Protein AF-A0A6H1ZRB2-F1 (afdb_monomer)

Radius of gyration: 11.49 Å; Cα contacts (8 Å, |Δi|>4): 74; chains: 1; bounding box: 29×21×27 Å

Sequence (74 aa):
MAGIDKIYGTTKQYDQFKRWCKKNCPNALPYFYPRSGWQDMNDRTITNFPIEIDKWMLDNCPIEFVTNRIRKQY

Mean predicted aligned error: 5.0 Å

Structure (mmCIF, N/CA/C/O backbone):
data_AF-A0A6H1ZRB2-F1
#
_entry.id   AF-A0A6H1ZRB2-F1
#
loop_
_atom_site.group_PDB
_atom_site.id
_atom_site.type_symbol
_atom_site.label_atom_id
_atom_site.label_alt_id
_atom_site.label_comp_id
_atom_site.label_asym_id
_atom_site.label_entity_id
_atom_site.label_seq_id
_atom_site.pdbx_PDB_ins_code
_atom_site.Cartn_x
_atom_site.Cartn_y
_atom_site.Cartn_z
_atom_site.occupancy
_atom_site.B_iso_or_equiv
_atom_site.auth_seq_id
_atom_site.auth_comp_id
_atom_site.auth_asym_id
_atom_site.auth_atom_id
_atom_site.pdbx_PDB_model_num
ATOM 1 N N . MET A 1 1 ? -20.007 -1.565 -12.679 1.00 38.66 1 MET A N 1
ATOM 2 C CA . MET A 1 1 ? -19.190 -1.791 -11.468 1.00 38.66 1 MET A CA 1
ATOM 3 C C . MET A 1 1 ? -17.885 -2.434 -11.916 1.00 38.66 1 MET A C 1
ATOM 5 O O . MET A 1 1 ? -17.797 -3.651 -11.968 1.00 38.66 1 MET A O 1
ATOM 9 N N . ALA A 1 2 ? -16.931 -1.635 -12.396 1.00 37.31 2 ALA A N 1
ATOM 10 C CA . ALA A 1 2 ? -15.649 -2.166 -12.851 1.00 37.31 2 ALA A CA 1
ATOM 11 C C . ALA A 1 2 ? -14.749 -2.359 -11.625 1.00 37.31 2 ALA A C 1
ATOM 13 O O . ALA A 1 2 ? -14.614 -1.439 -10.820 1.00 37.31 2 ALA A O 1
ATOM 14 N N . GLY A 1 3 ? -14.187 -3.558 -11.461 1.00 50.06 3 GLY A N 1
ATOM 15 C CA . GLY A 1 3 ? -13.143 -3.820 -10.476 1.00 50.06 3 GLY A CA 1
ATOM 16 C C . GLY A 1 3 ? -11.917 -2.998 -10.849 1.00 50.06 3 GLY A C 1
ATOM 17 O O . GLY A 1 3 ? -11.215 -3.341 -11.791 1.00 50.06 3 GLY A O 1
ATOM 18 N N . ILE A 1 4 ? -11.728 -1.863 -10.180 1.00 49.38 4 ILE A N 1
ATOM 19 C CA . ILE A 1 4 ? -10.639 -0.931 -10.462 1.00 49.38 4 ILE A CA 1
ATOM 20 C C . ILE A 1 4 ? -9.578 -1.148 -9.394 1.00 49.38 4 ILE A C 1
ATOM 22 O O . ILE A 1 4 ? -9.792 -0.847 -8.219 1.00 49.38 4 ILE A O 1
ATOM 26 N N . ASP A 1 5 ? -8.443 -1.680 -9.827 1.00 58.47 5 ASP A N 1
ATOM 27 C CA . ASP A 1 5 ? -7.189 -1.713 -9.088 1.00 58.47 5 ASP A CA 1
ATOM 28 C C . ASP A 1 5 ? -6.960 -0.408 -8.308 1.00 58.47 5 ASP A C 1
ATOM 30 O O . ASP A 1 5 ? -6.893 0.680 -8.885 1.00 58.47 5 ASP A O 1
ATOM 34 N N . LYS A 1 6 ? -6.911 -0.504 -6.972 1.00 67.88 6 LYS A N 1
ATOM 35 C CA . LYS A 1 6 ? -7.135 0.671 -6.116 1.00 67.88 6 LYS A CA 1
ATOM 36 C C . LYS A 1 6 ? -5.936 1.582 -5.984 1.00 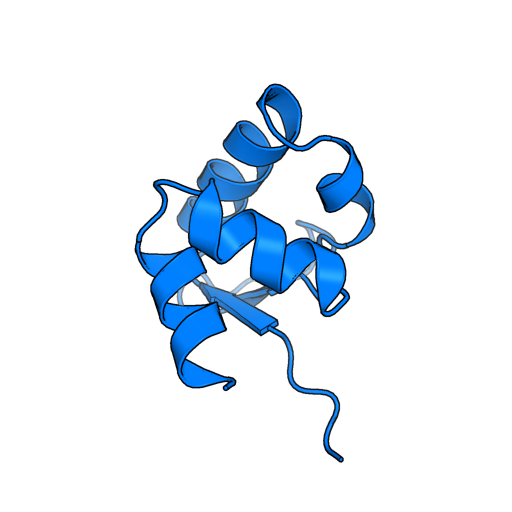67.88 6 LYS A C 1
ATOM 38 O O . LYS A 1 6 ? -6.056 2.806 -5.993 1.00 67.88 6 LYS A O 1
ATOM 43 N N . ILE A 1 7 ? -4.760 0.983 -5.887 1.00 86.69 7 ILE A N 1
ATOM 44 C CA . ILE A 1 7 ? -3.524 1.727 -5.707 1.00 86.69 7 ILE A CA 1
ATOM 45 C C . ILE A 1 7 ? -2.534 1.244 -6.746 1.00 86.69 7 ILE A C 1
ATOM 47 O O . ILE A 1 7 ? -2.197 0.062 -6.791 1.00 86.69 7 ILE A O 1
ATOM 51 N N . TYR A 1 8 ? -2.047 2.185 -7.544 1.00 87.44 8 TYR A N 1
ATOM 52 C CA . TYR A 1 8 ? -1.010 1.982 -8.541 1.00 87.44 8 TYR A CA 1
ATOM 53 C C . TYR A 1 8 ? 0.094 3.027 -8.379 1.00 87.44 8 TYR A C 1
ATOM 55 O O . TYR A 1 8 ? -0.156 4.164 -7.949 1.00 87.44 8 TYR A O 1
ATOM 63 N N . GLY A 1 9 ? 1.321 2.594 -8.648 1.00 88.19 9 GLY A N 1
ATOM 64 C CA . GLY A 1 9 ? 2.521 3.414 -8.568 1.00 88.19 9 GLY A CA 1
ATOM 65 C C . GLY A 1 9 ? 3.781 2.625 -8.906 1.00 88.19 9 GLY A C 1
ATOM 66 O O . GLY A 1 9 ? 3.730 1.505 -9.400 1.00 88.19 9 GLY A O 1
ATOM 67 N N . THR A 1 10 ? 4.940 3.195 -8.611 1.00 89.69 10 THR A N 1
ATOM 68 C CA . THR A 1 10 ? 6.249 2.596 -8.909 1.00 89.69 10 THR A CA 1
ATOM 69 C C . THR A 1 10 ? 6.602 1.437 -7.969 1.00 89.69 10 THR A C 1
ATOM 71 O O . THR A 1 10 ? 6.077 1.303 -6.860 1.00 89.69 10 THR A O 1
ATOM 74 N N . THR A 1 11 ? 7.605 0.635 -8.338 1.00 88.50 11 THR A N 1
ATOM 75 C CA . THR A 1 11 ? 8.163 -0.398 -7.441 1.00 88.50 11 THR A CA 1
ATOM 76 C C . THR A 1 11 ? 8.722 0.188 -6.134 1.00 88.50 11 THR A C 1
ATOM 78 O O . THR A 1 11 ? 8.603 -0.435 -5.080 1.00 88.50 11 THR A O 1
ATOM 81 N N . LYS A 1 12 ? 9.264 1.416 -6.157 1.00 89.31 12 LYS A N 1
ATOM 82 C CA . LYS A 1 12 ? 9.714 2.108 -4.934 1.00 89.31 12 LYS A CA 1
ATOM 83 C C . LYS A 1 12 ? 8.538 2.430 -4.009 1.00 89.31 12 LYS A C 1
ATOM 85 O O . LYS A 1 12 ? 8.625 2.196 -2.806 1.00 89.31 12 LYS A O 1
ATOM 90 N N . GLN A 1 13 ? 7.433 2.913 -4.575 1.00 91.88 13 GLN A N 1
ATOM 91 C CA . GLN A 1 13 ? 6.191 3.183 -3.848 1.00 91.88 13 GLN A CA 1
ATOM 92 C C . GLN A 1 13 ? 5.564 1.900 -3.287 1.00 91.88 13 GLN A C 1
ATOM 94 O O . GLN A 1 13 ? 5.119 1.900 -2.140 1.00 91.88 13 GLN A O 1
ATOM 99 N N . TYR A 1 14 ? 5.606 0.791 -4.036 1.00 92.44 14 TYR A N 1
ATOM 100 C CA . TYR A 1 14 ? 5.213 -0.533 -3.539 1.00 92.44 14 TYR A CA 1
ATOM 101 C C . TYR A 1 14 ? 6.014 -0.916 -2.290 1.00 92.44 14 TYR A C 1
ATOM 103 O O . TYR A 1 14 ? 5.432 -1.238 -1.253 1.00 92.44 14 TYR A O 1
ATOM 111 N N . ASP A 1 15 ? 7.347 -0.860 -2.370 1.00 91.69 15 ASP A N 1
ATOM 112 C CA . ASP A 1 15 ? 8.222 -1.269 -1.269 1.00 91.69 15 ASP A CA 1
ATOM 113 C C . ASP A 1 15 ? 8.045 -0.350 -0.045 1.00 91.69 15 ASP A C 1
ATOM 115 O O . ASP A 1 15 ? 7.974 -0.834 1.089 1.00 91.69 15 ASP A O 1
ATOM 119 N N . GLN A 1 16 ? 7.906 0.964 -0.260 1.00 94.12 16 GLN A N 1
ATOM 120 C CA . GLN A 1 16 ? 7.608 1.941 0.791 1.00 94.12 16 GLN A CA 1
ATOM 121 C C . GLN A 1 16 ? 6.276 1.630 1.483 1.00 94.12 16 GLN A C 1
ATOM 123 O O . GLN A 1 16 ? 6.223 1.519 2.712 1.00 94.12 16 GLN A O 1
ATOM 128 N N . PHE A 1 17 ? 5.207 1.453 0.706 1.00 94.75 17 PHE A N 1
ATOM 129 C CA . PHE A 1 17 ? 3.874 1.242 1.253 1.00 94.75 17 PHE A CA 1
ATOM 130 C C . PHE A 1 17 ? 3.752 -0.105 1.966 1.00 94.75 17 PHE A C 1
ATOM 132 O O . PHE A 1 17 ? 3.217 -0.173 3.074 1.00 94.75 17 PHE A O 1
ATOM 139 N N . LYS A 1 18 ? 4.330 -1.170 1.398 1.00 94.38 18 LYS A N 1
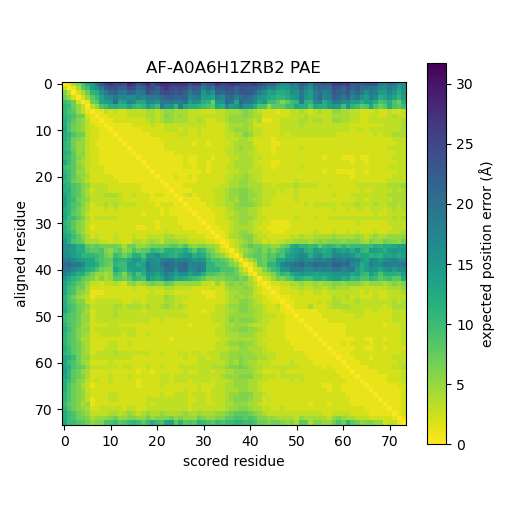ATOM 140 C CA . LYS A 1 18 ? 4.333 -2.503 2.011 1.00 94.38 18 LYS A CA 1
ATOM 141 C C . LYS A 1 18 ? 5.073 -2.520 3.348 1.00 94.38 18 LYS A C 1
ATOM 143 O O . LYS A 1 18 ? 4.596 -3.137 4.300 1.00 94.38 18 LYS A O 1
ATOM 148 N N . ARG A 1 19 ? 6.215 -1.826 3.452 1.00 95.81 19 ARG A N 1
ATOM 149 C CA . ARG A 1 19 ? 6.954 -1.682 4.722 1.00 95.81 19 ARG A CA 1
ATOM 150 C C . ARG A 1 19 ? 6.127 -0.952 5.774 1.00 95.81 19 ARG A C 1
ATOM 152 O O . ARG A 1 19 ? 6.089 -1.396 6.919 1.00 95.81 19 ARG A O 1
ATOM 159 N N . TRP A 1 20 ? 5.451 0.128 5.388 1.00 96.12 20 TRP A N 1
ATOM 160 C CA . TRP A 1 20 ? 4.581 0.861 6.302 1.00 96.12 20 TRP A CA 1
ATOM 161 C C . TRP A 1 20 ? 3.392 0.007 6.768 1.00 96.12 20 TRP A C 1
ATOM 163 O O . TRP A 1 20 ? 3.138 -0.064 7.972 1.00 96.12 20 TRP A O 1
ATOM 173 N N . CYS A 1 21 ? 2.732 -0.718 5.856 1.00 95.31 21 CYS A N 1
ATOM 174 C CA . CYS A 1 21 ? 1.635 -1.631 6.196 1.00 95.31 21 CYS A CA 1
ATOM 175 C C . CYS A 1 21 ? 2.095 -2.740 7.141 1.00 95.31 21 CYS A C 1
ATOM 177 O O . CYS A 1 21 ? 1.420 -3.020 8.122 1.00 95.31 21 CYS A O 1
ATOM 179 N N . LYS A 1 22 ? 3.282 -3.318 6.930 1.00 95.44 22 LYS A N 1
ATOM 180 C CA . LYS A 1 22 ? 3.813 -4.359 7.823 1.00 95.44 22 LYS A CA 1
ATOM 181 C C . LYS A 1 22 ? 3.922 -3.897 9.282 1.00 95.44 22 LYS A C 1
ATOM 183 O O . LYS A 1 22 ? 3.771 -4.720 10.177 1.00 95.44 22 LYS A O 1
ATOM 188 N N . LYS A 1 23 ? 4.185 -2.607 9.516 1.00 96.00 23 LYS A N 1
ATOM 189 C CA . LYS A 1 23 ? 4.321 -2.036 10.862 1.00 96.00 23 LYS A CA 1
ATOM 190 C C . LYS A 1 23 ? 2.993 -1.554 11.454 1.00 96.00 23 LYS A C 1
ATOM 192 O O . LYS A 1 23 ? 2.796 -1.714 12.650 1.00 96.00 23 LYS A O 1
ATOM 197 N N . ASN A 1 24 ? 2.115 -0.959 10.645 1.00 95.50 24 ASN A N 1
ATOM 198 C CA . ASN A 1 24 ? 0.946 -0.221 11.150 1.00 95.50 24 ASN A CA 1
ATOM 199 C C . ASN A 1 24 ? -0.404 -0.852 10.776 1.00 95.50 24 ASN A C 1
ATOM 201 O O . ASN A 1 24 ? -1.399 -0.597 11.439 1.00 95.50 24 ASN A O 1
ATO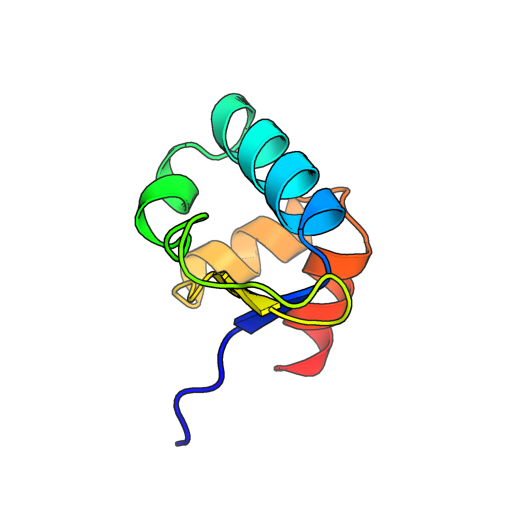M 205 N N . CYS A 1 25 ? -0.452 -1.660 9.715 1.00 92.81 25 CYS A N 1
ATOM 206 C CA . CYS A 1 25 ? -1.674 -2.286 9.209 1.00 92.81 25 CYS A CA 1
ATOM 207 C C . CYS A 1 25 ? -1.366 -3.669 8.602 1.00 92.81 25 CYS A C 1
ATOM 209 O O . CYS A 1 25 ? -1.441 -3.853 7.382 1.00 92.81 25 CYS A O 1
ATOM 211 N N . PRO A 1 26 ? -0.966 -4.661 9.420 1.00 94.00 26 PRO A N 1
ATOM 212 C CA . PRO A 1 26 ? -0.597 -5.985 8.918 1.00 94.00 26 PRO A CA 1
ATOM 213 C C . PRO A 1 26 ? -1.763 -6.680 8.198 1.00 94.00 26 PRO A C 1
ATOM 215 O O . PRO A 1 26 ? -1.538 -7.429 7.249 1.00 94.00 26 PRO A O 1
ATOM 218 N N . ASN A 1 27 ? -3.004 -6.352 8.570 1.00 91.81 27 ASN A N 1
ATOM 219 C CA . ASN A 1 27 ? -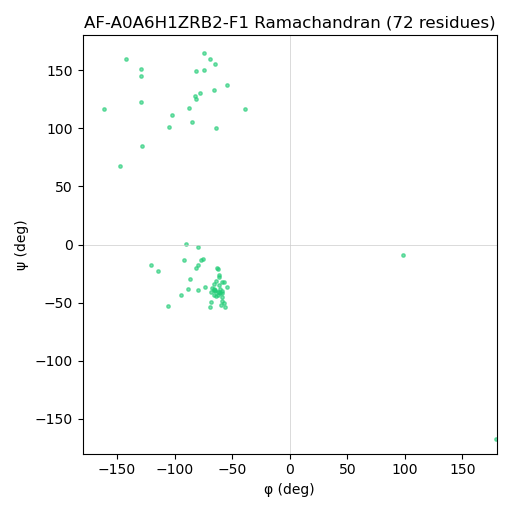4.222 -6.845 7.923 1.00 91.81 27 ASN A CA 1
ATOM 220 C C . ASN A 1 27 ? -4.349 -6.407 6.455 1.00 91.81 27 ASN A C 1
ATOM 222 O O . ASN A 1 27 ? -5.071 -7.045 5.698 1.00 91.81 27 ASN A O 1
ATOM 226 N N . ALA A 1 28 ? -3.639 -5.356 6.026 1.00 91.81 28 ALA A N 1
ATOM 227 C CA . ALA A 1 28 ? -3.619 -4.917 4.633 1.00 91.81 28 ALA A CA 1
ATOM 228 C C . ALA A 1 28 ? -2.682 -5.761 3.745 1.00 91.81 28 ALA A C 1
ATOM 230 O O . ALA A 1 28 ? -2.807 -5.734 2.522 1.00 91.81 28 ALA A O 1
ATOM 231 N N . LEU A 1 29 ? -1.743 -6.519 4.327 1.00 93.12 29 LEU A N 1
ATOM 232 C CA . LEU A 1 29 ? -0.720 -7.260 3.578 1.00 93.12 29 LEU A CA 1
ATOM 233 C C . LEU A 1 29 ? -1.262 -8.318 2.597 1.00 93.12 29 LEU A C 1
ATOM 235 O O . LEU A 1 29 ? -0.684 -8.416 1.512 1.00 93.12 29 LEU A O 1
ATOM 239 N N . PRO A 1 30 ? -2.334 -9.081 2.901 1.00 94.06 30 PRO A N 1
ATOM 240 C CA . PRO A 1 30 ? -2.891 -10.069 1.971 1.00 94.06 30 PRO A CA 1
ATOM 241 C C . PRO A 1 30 ? -3.421 -9.470 0.663 1.00 94.06 30 PRO A C 1
ATOM 243 O O . PRO A 1 30 ? -3.520 -10.173 -0.334 1.00 94.06 30 PRO A O 1
ATOM 246 N N . TYR A 1 31 ? -3.730 -8.172 0.650 1.00 92.31 31 TYR A N 1
ATOM 247 C CA . TYR A 1 31 ? -4.287 -7.475 -0.512 1.00 92.31 31 TYR A CA 1
ATOM 248 C C . TYR A 1 31 ? -3.220 -6.881 -1.438 1.00 92.31 31 TYR A C 1
ATOM 250 O O . TYR A 1 31 ? -3.558 -6.225 -2.425 1.00 92.31 31 TYR A O 1
ATOM 258 N N . PHE A 1 32 ? -1.933 -7.062 -1.120 1.00 92.12 32 PHE A N 1
ATOM 259 C CA . PHE A 1 32 ? -0.844 -6.645 -1.997 1.00 92.12 32 PHE A CA 1
ATOM 260 C C . PHE A 1 32 ? -0.665 -7.643 -3.131 1.00 92.12 32 PHE A C 1
ATOM 262 O O . PHE A 1 32 ? -0.459 -8.836 -2.903 1.00 92.12 32 PHE A O 1
ATOM 269 N N . TYR A 1 33 ? -0.604 -7.129 -4.354 1.00 89.44 33 TYR A N 1
ATOM 270 C CA . TYR A 1 33 ? -0.217 -7.944 -5.495 1.00 89.44 33 TYR A CA 1
ATOM 271 C C . TYR A 1 33 ? 1.245 -8.423 -5.368 1.00 89.44 33 TYR A C 1
ATOM 273 O O . TYR A 1 33 ? 2.071 -7.778 -4.694 1.00 89.44 33 TYR A O 1
ATOM 281 N N . PRO A 1 34 ? 1.606 -9.548 -6.018 1.00 88.94 34 PRO A N 1
ATOM 282 C CA . PRO A 1 34 ? 2.966 -10.076 -6.005 1.00 88.94 34 PRO A CA 1
ATOM 283 C C . PRO A 1 34 ? 3.991 -9.037 -6.451 1.00 88.94 34 PRO A C 1
ATOM 285 O O . PRO A 1 34 ? 3.783 -8.313 -7.423 1.00 88.94 34 PRO A O 1
ATOM 288 N N . ARG A 1 35 ? 5.131 -8.958 -5.754 1.00 84.00 35 ARG A N 1
ATOM 289 C CA . ARG A 1 35 ? 6.205 -8.029 -6.138 1.00 84.00 35 ARG A CA 1
ATOM 290 C C . ARG A 1 35 ? 6.812 -8.413 -7.496 1.00 84.00 35 ARG A C 1
ATOM 292 O O . ARG A 1 35 ? 7.114 -7.521 -8.281 1.00 84.00 35 ARG A O 1
ATOM 299 N N . SER A 1 36 ? 6.985 -9.708 -7.757 1.00 77.62 36 SER A N 1
ATOM 300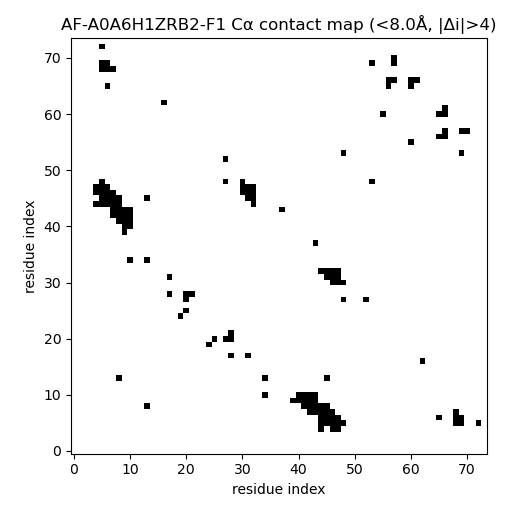 C CA . SER A 1 36 ? 7.536 -10.278 -8.995 1.00 77.62 36 SER A CA 1
ATOM 301 C C . SER A 1 36 ? 6.543 -10.218 -10.161 1.00 77.62 36 SER A C 1
ATOM 303 O O . SER A 1 36 ? 5.340 -10.307 -9.941 1.00 77.62 36 SER A O 1
ATOM 305 N N . GLY A 1 37 ? 7.049 -10.108 -11.393 1.00 68.62 37 GLY A N 1
ATOM 306 C CA . GLY A 1 37 ? 6.237 -10.117 -12.622 1.00 68.62 37 GLY A CA 1
ATOM 307 C C . GLY A 1 37 ? 5.926 -8.735 -13.206 1.00 68.62 37 GLY A C 1
ATOM 308 O O . GLY A 1 37 ? 5.463 -8.647 -14.335 1.00 68.62 37 GLY A O 1
ATOM 309 N N . TRP A 1 38 ? 6.250 -7.662 -12.484 1.00 65.94 38 TRP A N 1
ATOM 310 C CA . TRP A 1 38 ? 6.102 -6.282 -12.949 1.00 65.94 38 TRP A CA 1
ATOM 311 C C . TRP A 1 38 ? 7.483 -5.733 -13.313 1.00 65.94 38 TRP A C 1
ATOM 313 O O . TRP A 1 38 ? 8.280 -5.432 -12.424 1.00 65.94 38 TRP A O 1
ATOM 323 N N . GLN A 1 39 ? 7.790 -5.696 -14.613 1.00 61.47 39 GLN A N 1
ATOM 324 C CA . GLN A 1 39 ? 9.075 -5.208 -15.139 1.00 61.47 39 GLN A CA 1
ATOM 325 C C . GLN A 1 39 ? 9.116 -3.678 -15.248 1.00 61.47 39 GLN A C 1
ATOM 327 O O . GLN A 1 39 ? 10.197 -3.092 -15.255 1.00 61.47 39 GLN A O 1
ATOM 332 N N . ASP A 1 40 ? 7.950 -3.030 -15.267 1.00 58.31 40 ASP A N 1
ATOM 333 C CA . ASP A 1 40 ? 7.854 -1.587 -15.419 1.00 58.31 40 ASP A CA 1
ATOM 334 C C . ASP A 1 40 ? 8.094 -0.844 -14.104 1.00 58.31 40 ASP A C 1
ATOM 336 O O . ASP A 1 40 ? 7.437 -1.055 -13.080 1.00 58.31 40 ASP A O 1
ATOM 340 N N . MET A 1 41 ? 9.053 0.078 -14.148 1.00 62.38 41 MET A N 1
ATOM 341 C CA . MET A 1 41 ? 9.345 0.994 -13.047 1.00 62.38 41 MET A CA 1
ATOM 342 C C . MET A 1 41 ? 8.311 2.119 -12.927 1.00 62.38 41 MET A C 1
ATOM 344 O O . MET A 1 41 ? 8.314 2.816 -11.911 1.00 62.38 41 MET A O 1
ATOM 348 N N . ASN A 1 42 ? 7.454 2.291 -13.938 1.00 65.94 42 ASN A N 1
ATOM 349 C CA . ASN A 1 42 ? 6.683 3.514 -14.135 1.00 65.94 42 ASN A CA 1
ATOM 350 C C . ASN A 1 42 ? 5.282 3.465 -13.520 1.00 65.94 42 ASN A C 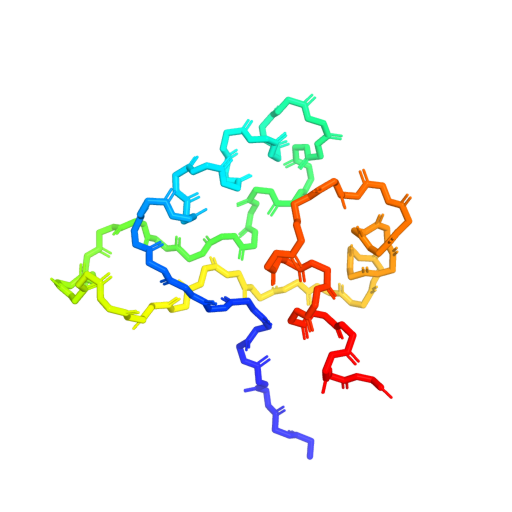1
ATOM 352 O O . ASN A 1 42 ? 4.903 4.429 -12.860 1.00 65.94 42 ASN A O 1
ATOM 356 N N . ASP A 1 43 ? 4.538 2.365 -13.661 1.00 74.19 43 ASP A N 1
ATOM 357 C CA . ASP A 1 43 ? 3.229 2.242 -13.015 1.00 74.19 43 ASP A CA 1
ATOM 358 C C . ASP A 1 43 ? 2.781 0.778 -12.929 1.00 74.19 43 ASP A C 1
ATOM 360 O O . ASP A 1 43 ? 2.606 0.104 -13.942 1.00 74.19 43 ASP A O 1
ATOM 364 N N . ARG A 1 44 ? 2.631 0.261 -11.709 1.00 83.69 44 ARG A N 1
ATOM 365 C CA . ARG A 1 44 ? 2.161 -1.099 -11.428 1.00 83.69 44 ARG A CA 1
ATOM 366 C C . ARG A 1 44 ? 1.040 -1.066 -10.416 1.00 83.69 44 ARG A C 1
ATOM 368 O O . ARG A 1 44 ? 1.048 -0.250 -9.492 1.00 83.69 44 ARG A O 1
ATOM 375 N N . THR A 1 45 ? 0.152 -2.043 -10.499 1.00 87.50 45 THR A N 1
ATOM 376 C CA . THR A 1 45 ? -0.811 -2.266 -9.432 1.00 87.50 45 THR A CA 1
ATOM 377 C C . THR A 1 45 ? -0.097 -2.716 -8.152 1.00 87.50 45 THR A C 1
ATOM 379 O O . THR A 1 45 ? 0.793 -3.580 -8.154 1.00 87.50 45 THR A O 1
ATOM 382 N N . ILE A 1 46 ? -0.474 -2.092 -7.038 1.00 90.44 46 ILE A N 1
ATOM 383 C CA . ILE A 1 46 ? 0.084 -2.324 -5.707 1.00 90.44 46 ILE A CA 1
ATOM 384 C C . ILE A 1 46 ? -0.906 -3.120 -4.860 1.00 90.44 46 ILE A C 1
ATOM 386 O O . 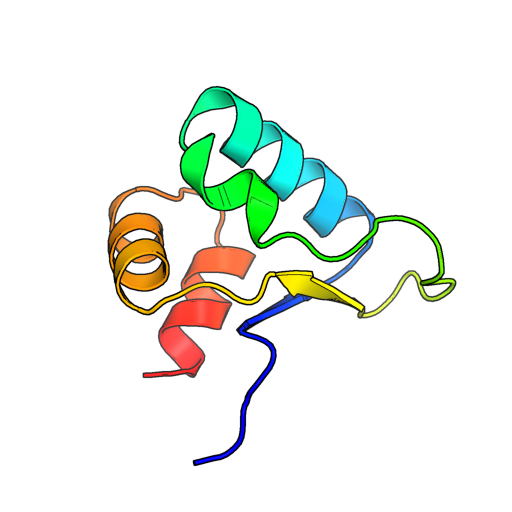ILE A 1 46 ? -0.521 -4.173 -4.346 1.00 90.44 46 ILE A O 1
ATOM 390 N N . THR A 1 47 ? -2.163 -2.675 -4.742 1.00 90.31 47 THR A N 1
ATOM 391 C CA . THR A 1 47 ? -3.176 -3.340 -3.901 1.00 90.31 47 THR A CA 1
ATOM 392 C C . THR A 1 47 ? -4.578 -3.344 -4.505 1.00 90.31 47 THR A C 1
ATOM 394 O O . THR A 1 47 ? -4.921 -2.511 -5.347 1.00 90.31 47 THR A O 1
ATOM 397 N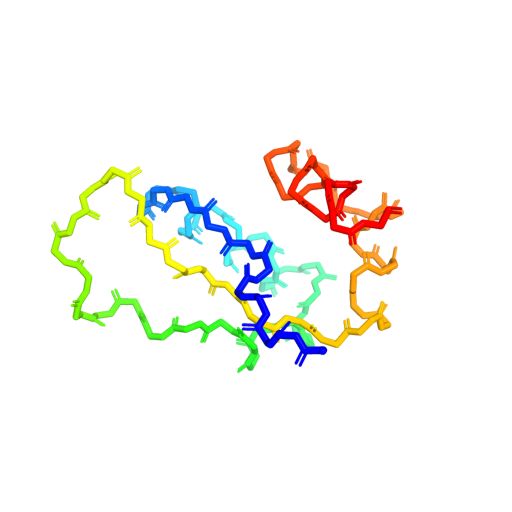 N . ASN A 1 48 ? -5.403 -4.269 -4.007 1.00 88.56 48 ASN A N 1
ATOM 398 C CA . ASN A 1 48 ? -6.849 -4.291 -4.208 1.00 88.56 48 ASN A CA 1
ATOM 399 C C . ASN A 1 48 ? -7.564 -4.409 -2.850 1.00 88.56 48 ASN A C 1
ATOM 401 O O . ASN A 1 48 ? -7.846 -5.508 -2.375 1.00 88.56 48 ASN A O 1
ATOM 405 N N . PHE A 1 49 ? -7.785 -3.275 -2.181 1.00 88.75 49 PHE A N 1
ATOM 406 C CA . PHE A 1 49 ? -8.361 -3.248 -0.834 1.00 88.75 49 PHE A CA 1
ATOM 407 C C . PHE A 1 49 ? -9.894 -3.363 -0.819 1.00 88.75 49 PHE A C 1
ATOM 409 O O . PHE A 1 49 ? -10.564 -2.849 -1.714 1.00 88.75 49 PHE A O 1
ATOM 416 N N . PRO A 1 50 ? -10.496 -3.952 0.228 1.00 89.75 50 PRO A N 1
ATOM 417 C CA . PRO A 1 50 ? -11.908 -3.752 0.537 1.00 89.75 50 PRO A CA 1
ATOM 418 C C . PRO A 1 50 ? -12.161 -2.317 1.035 1.00 89.75 50 PRO A C 1
ATOM 420 O O . PRO A 1 50 ? -11.253 -1.642 1.518 1.00 89.75 50 PRO A O 1
ATOM 423 N N . ILE A 1 51 ? -13.417 -1.862 0.950 1.00 88.38 51 ILE A N 1
ATOM 424 C CA . ILE A 1 51 ? -13.843 -0.503 1.352 1.00 88.38 51 ILE A CA 1
ATOM 425 C C . ILE A 1 51 ? -13.434 -0.176 2.798 1.00 88.38 51 ILE A C 1
ATOM 427 O O . ILE A 1 51 ? -13.069 0.956 3.104 1.00 88.38 51 ILE A O 1
ATOM 431 N N . GLU A 1 52 ? -13.485 -1.157 3.697 1.00 89.94 52 GLU A N 1
ATOM 432 C CA . GLU A 1 52 ? -13.123 -0.974 5.108 1.00 89.94 52 GLU A CA 1
ATOM 433 C C . GLU A 1 52 ? -11.658 -0.562 5.279 1.00 89.94 52 GLU A C 1
ATOM 435 O O . GLU A 1 52 ? -11.351 0.338 6.060 1.00 89.94 52 GLU A O 1
ATOM 440 N N . ILE A 1 53 ? -10.758 -1.170 4.499 1.00 90.88 53 ILE A N 1
ATOM 441 C CA . ILE A 1 53 ? -9.336 -0.826 4.524 1.00 90.88 53 ILE A CA 1
ATOM 442 C C . ILE A 1 53 ? -9.103 0.517 3.838 1.00 90.88 53 ILE A C 1
ATOM 444 O O . ILE A 1 53 ? -8.299 1.294 4.339 1.00 90.88 53 ILE A O 1
ATOM 448 N N . ASP A 1 54 ? -9.826 0.842 2.761 1.00 90.31 54 ASP A N 1
ATOM 449 C CA . ASP A 1 54 ? -9.738 2.170 2.135 1.00 90.31 54 ASP A CA 1
ATOM 450 C C . ASP A 1 54 ? -10.061 3.289 3.127 1.00 90.31 54 ASP A C 1
ATOM 452 O O . ASP A 1 54 ? -9.283 4.231 3.267 1.00 90.31 54 ASP A O 1
ATOM 456 N N . LYS A 1 55 ? -11.186 3.169 3.847 1.00 90.75 55 LYS A N 1
ATOM 457 C CA . LYS A 1 55 ? -11.595 4.146 4.867 1.00 90.75 55 LYS A CA 1
ATOM 458 C C . LYS A 1 55 ? -10.536 4.269 5.955 1.00 90.75 55 LYS A C 1
ATOM 460 O O . LYS A 1 55 ? -10.073 5.367 6.241 1.00 90.75 55 LYS A O 1
ATOM 465 N N . TRP A 1 56 ? -10.073 3.135 6.481 1.00 93.38 56 TRP A N 1
ATOM 466 C CA . TRP A 1 56 ? -9.018 3.135 7.489 1.00 93.38 56 TRP A CA 1
ATOM 467 C C . TRP A 1 56 ? -7.728 3.801 6.980 1.00 93.38 56 TRP A C 1
ATOM 469 O O . TRP A 1 56 ? -7.091 4.555 7.715 1.00 93.38 56 TRP A O 1
ATOM 479 N N . MET A 1 57 ? -7.350 3.571 5.718 1.00 92.81 57 MET A N 1
ATOM 480 C CA . MET A 1 57 ? -6.175 4.183 5.095 1.00 92.81 57 MET A CA 1
ATOM 481 C C . MET A 1 57 ? -6.333 5.694 4.906 1.00 92.81 57 MET A C 1
ATOM 483 O O . MET A 1 57 ? -5.354 6.410 5.097 1.00 92.81 57 MET A O 1
ATOM 487 N N . LEU A 1 58 ? -7.523 6.196 4.566 1.00 92.00 58 LEU A N 1
ATOM 488 C CA . LEU A 1 58 ? -7.774 7.640 4.467 1.00 92.00 58 LEU A CA 1
ATOM 489 C C . LEU A 1 58 ? -7.560 8.365 5.799 1.00 92.00 58 LEU A C 1
ATOM 491 O O . LEU A 1 58 ? -7.059 9.489 5.792 1.00 92.00 58 LEU A O 1
ATOM 495 N N . ASP A 1 59 ? -7.889 7.703 6.908 1.00 94.62 59 ASP A N 1
ATOM 496 C CA . ASP A 1 59 ? -7.795 8.281 8.249 1.00 94.62 59 ASP A CA 1
ATOM 497 C C . ASP A 1 59 ? -6.400 8.111 8.881 1.00 94.62 59 ASP A C 1
ATOM 499 O O . ASP A 1 59 ? -5.980 8.942 9.684 1.00 94.62 59 ASP A O 1
ATOM 503 N N . ASN A 1 60 ? -5.665 7.045 8.532 1.00 95.31 60 ASN A N 1
ATOM 504 C CA . ASN A 1 60 ? -4.448 6.639 9.255 1.00 95.31 60 ASN A CA 1
ATOM 505 C C . ASN A 1 60 ? -3.169 6.601 8.402 1.00 95.31 60 ASN A C 1
ATOM 507 O O . ASN A 1 60 ? -2.070 6.546 8.958 1.00 95.31 60 ASN A O 1
ATOM 511 N N . CYS A 1 61 ? -3.261 6.572 7.068 1.00 93.81 61 CYS A N 1
ATOM 512 C CA . CYS A 1 61 ? -2.084 6.427 6.211 1.00 93.81 61 CYS A CA 1
ATOM 513 C C . CYS A 1 61 ? -1.448 7.794 5.898 1.00 93.81 61 CYS A C 1
ATOM 515 O O . CYS A 1 61 ? -2.053 8.603 5.198 1.00 93.81 61 CYS A O 1
ATOM 517 N N . PRO A 1 62 ? -0.190 8.052 6.309 1.00 95.19 62 PRO A N 1
ATOM 518 C CA . PRO A 1 62 ? 0.490 9.315 6.018 1.00 95.19 62 PRO A CA 1
ATOM 519 C C . PRO A 1 62 ? 1.064 9.370 4.593 1.00 95.19 62 PRO A C 1
ATOM 521 O O . PRO A 1 62 ? 1.693 10.351 4.209 1.00 95.19 62 PRO A O 1
ATOM 524 N N . ILE A 1 63 ? 0.929 8.297 3.809 1.00 94.31 63 ILE A N 1
ATOM 525 C CA . ILE A 1 63 ? 1.521 8.201 2.477 1.00 94.31 63 ILE A CA 1
ATOM 526 C C . ILE A 1 63 ? 0.573 8.864 1.475 1.00 94.31 63 ILE A C 1
ATOM 528 O O . ILE A 1 63 ? -0.449 8.296 1.095 1.00 94.31 63 ILE A O 1
ATOM 532 N N . GLU A 1 64 ? 0.931 10.062 1.016 1.00 93.25 64 GLU A N 1
ATOM 533 C CA . GLU A 1 64 ? 0.053 10.897 0.185 1.00 93.25 64 GLU A CA 1
ATOM 534 C C . GLU A 1 64 ? -0.393 10.230 -1.114 1.00 93.25 64 GLU A C 1
ATOM 536 O O . GLU A 1 64 ? -1.556 10.334 -1.487 1.00 93.25 64 GLU A O 1
ATOM 541 N N . PHE A 1 65 ? 0.493 9.519 -1.822 1.00 89.88 65 PHE A N 1
ATOM 542 C CA . PHE A 1 65 ? 0.086 8.886 -3.080 1.00 89.88 65 PHE A CA 1
ATOM 543 C C . PHE A 1 65 ? -0.990 7.812 -2.850 1.00 89.88 65 PHE A C 1
ATOM 545 O O . PHE A 1 65 ? -1.847 7.623 -3.705 1.00 89.88 65 PHE A O 1
ATOM 552 N N . VAL A 1 66 ? -0.974 7.139 -1.694 1.00 91.38 66 VAL A N 1
ATOM 553 C CA . VAL A 1 66 ? -1.976 6.134 -1.315 1.00 91.38 66 VAL A CA 1
ATOM 554 C C . VAL A 1 66 ? -3.311 6.815 -1.047 1.00 91.38 66 VAL A C 1
ATOM 556 O O . VAL A 1 66 ? -4.308 6.478 -1.682 1.00 91.38 66 VAL A O 1
ATOM 559 N N . THR A 1 67 ? -3.332 7.815 -0.165 1.00 92.00 67 THR A N 1
ATOM 560 C CA . THR A 1 67 ? -4.575 8.507 0.201 1.00 92.00 67 THR A CA 1
ATOM 561 C C . THR A 1 67 ? -5.162 9.277 -0.978 1.00 92.00 67 THR A C 1
ATOM 563 O O . THR A 1 67 ? -6.368 9.228 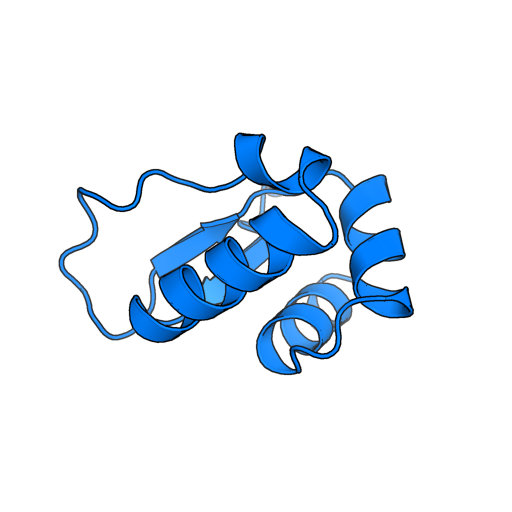-1.196 1.00 92.00 67 THR A O 1
ATOM 566 N N . ASN A 1 68 ? -4.331 9.902 -1.814 1.00 91.00 68 ASN A N 1
ATOM 567 C CA . ASN A 1 68 ? -4.777 10.581 -3.031 1.00 91.00 68 ASN A CA 1
ATOM 568 C C . ASN A 1 68 ? -5.356 9.616 -4.069 1.00 91.00 68 ASN A C 1
ATOM 570 O O . ASN A 1 68 ? -6.274 9.996 -4.792 1.00 91.00 68 ASN A O 1
ATOM 574 N N . ARG A 1 69 ? -4.843 8.381 -4.167 1.00 88.75 69 ARG A N 1
ATOM 575 C CA . ARG A 1 69 ? -5.438 7.359 -5.039 1.00 88.75 69 ARG A CA 1
ATOM 576 C C . ARG A 1 69 ? -6.799 6.937 -4.512 1.00 88.75 69 ARG A C 1
ATOM 578 O O . ARG A 1 69 ? -7.751 7.020 -5.274 1.00 88.75 69 ARG A O 1
ATOM 585 N N . ILE A 1 70 ? -6.908 6.609 -3.224 1.00 89.25 70 ILE A N 1
ATOM 586 C CA . ILE A 1 70 ? -8.183 6.215 -2.610 1.00 89.25 70 ILE A CA 1
ATOM 587 C C . ILE A 1 70 ? -9.226 7.339 -2.754 1.00 89.25 70 ILE A C 1
ATOM 589 O O . ILE A 1 70 ? -10.337 7.075 -3.197 1.00 89.25 70 ILE A O 1
ATOM 593 N N . ARG A 1 71 ? -8.864 8.607 -2.496 1.00 88.50 71 ARG A N 1
ATOM 594 C CA . ARG A 1 71 ? -9.760 9.770 -2.682 1.00 88.50 71 ARG A CA 1
ATOM 595 C C . ARG A 1 71 ? -10.226 9.983 -4.119 1.00 88.50 71 ARG A C 1
ATOM 597 O O . ARG A 1 71 ? -11.258 10.591 -4.314 1.00 88.50 71 ARG A O 1
ATOM 604 N N . LYS A 1 72 ? -9.471 9.546 -5.130 1.00 86.69 72 LYS A N 1
ATOM 605 C CA . LYS A 1 72 ? -9.901 9.652 -6.536 1.00 86.69 72 LYS A CA 1
ATOM 606 C C . LYS A 1 72 ? -10.938 8.594 -6.919 1.00 86.69 72 LYS A C 1
ATOM 608 O O . LYS A 1 72 ? -11.500 8.685 -8.005 1.00 86.69 72 LYS A O 1
ATOM 613 N N . GLN A 1 73 ? -11.132 7.568 -6.090 1.00 75.19 73 GLN A N 1
ATOM 614 C CA . GLN A 1 73 ? -12.055 6.467 -6.366 1.00 75.19 73 GLN A CA 1
ATOM 615 C C . GLN A 1 73 ? -13.467 6.686 -5.807 1.00 75.19 73 GLN A C 1
ATOM 617 O O . GLN A 1 73 ? -14.368 5.944 -6.196 1.00 75.19 73 GLN A O 1
ATOM 622 N N . TYR A 1 74 ? -13.647 7.667 -4.918 1.00 78.56 74 TYR A N 1
ATOM 623 C CA . TYR A 1 74 ? -14.905 8.018 -4.252 1.00 78.56 74 TYR A CA 1
ATOM 624 C C . TYR A 1 74 ? -15.184 9.509 -4.429 1.00 78.56 74 TYR A C 1
ATOM 626 O O . TYR A 1 74 ? -16.378 9.862 -4.518 1.00 78.56 74 TYR A O 1
#

pLDDT: mean 84.99, std 13.68, range [37.31, 96.12]

Secondary structure (DSSP, 8-state):
-----SEEE-HHHHHHHHHHHHHH-GGGGGGBPPSTT---SS-EEEE---HHHHHHHHHH---HHHHHHHHT--

Solvent-accessible surface area (backbone atoms only — not comparable to full-atom values): 4525 Å² total; per-residue (Å²): 136,78,91,66,76,47,35,68,37,27,61,68,53,43,56,53,50,52,56,49,29,64,74,77,36,58,86,56,55,85,36,44,55,74,81,72,92,65,87,58,67,75,66,36,76,37,32,58,69,56,70,70,54,50,55,49,36,64,76,69,49,86,50,59,72,58,36,56,36,50,61,72,76,110

Foldseek 3Di:
DDQDLQAKFFLVVLVVVLVVCVPPPVVQNVFADDSPDDPDRGMDRGGRDDPVVLVVCCVPPPDVSNNVSSVVVD

Organism: NCBI:txid1070528